Protein AF-M3C1Y4-F1 (afdb_monomer)

Organism: Streptomyces mobaraensis (strain ATCC 29032 / DSM 40847 / JCM 4168 / NBRC 13819 / NCIMB 11159 / IPCR 16-22) (NCBI:txid1223523)

Secondary structure (DSSP, 8-state):
--EEEEEEPPGGGHHHHHHHHHHHHHH-HHHHTS-HHHHHT--HHHHHHHHHHS--EEEEEE-TT---

Foldseek 3Di:
DKDKDKDWDALVCLVVVLVVVLVCQVVCVPVVVHHSVVSVPDDSVVSSVVSVVDGDMDIDIHDPDPDD

pLDDT: mean 92.15, std 12.1, range [45.38, 98.31]

Sequence (68 aa):
MPQTTVRPLHPDEWRLYRSVRLAALADAPEAFGSTWAAEHAFTERKWRERLARRNTFLAERDDAGSRR

Structure (mmCIF, N/CA/C/O backbone):
data_AF-M3C1Y4-F1
#
_entry.id   AF-M3C1Y4-F1
#
loop_
_atom_site.group_PDB
_atom_site.id
_atom_site.type_symbol
_atom_site.label_atom_id
_atom_site.label_alt_id
_atom_site.label_comp_id
_atom_site.label_asy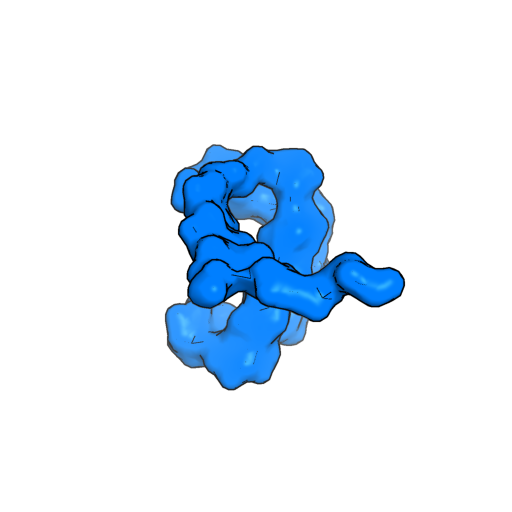m_id
_atom_site.label_entity_id
_atom_site.label_seq_id
_atom_site.pdbx_PDB_ins_code
_atom_site.Cartn_x
_atom_site.Cartn_y
_atom_site.Cartn_z
_atom_site.occupancy
_atom_site.B_iso_or_equiv
_atom_site.auth_seq_id
_atom_site.auth_comp_id
_atom_site.auth_asym_id
_atom_site.auth_atom_id
_atom_site.pdbx_PDB_model_num
ATOM 1 N N . MET A 1 1 ? -13.586 -1.792 24.622 1.00 62.78 1 MET A N 1
ATOM 2 C CA . MET A 1 1 ? -13.868 -1.003 23.403 1.00 62.78 1 MET A CA 1
ATOM 3 C C . MET A 1 1 ? -12.617 -1.058 22.546 1.00 62.78 1 MET A C 1
ATOM 5 O O . MET A 1 1 ? -11.570 -0.738 23.099 1.00 62.78 1 MET A O 1
ATOM 9 N N . PRO A 1 2 ? -12.675 -1.531 21.289 1.00 81.75 2 PRO A N 1
ATOM 10 C CA . PRO A 1 2 ? -11.505 -1.516 20.417 1.00 81.75 2 PRO A CA 1
ATOM 11 C C . PRO A 1 2 ? -11.088 -0.067 20.153 1.00 81.75 2 PRO A C 1
ATOM 13 O O . PRO A 1 2 ? -11.939 0.782 19.875 1.00 81.75 2 PRO A O 1
ATOM 16 N N . GLN A 1 3 ? -9.796 0.223 20.273 1.00 89.44 3 GLN A N 1
ATOM 17 C CA . GLN A 1 3 ? -9.266 1.555 20.001 1.00 89.44 3 GLN A CA 1
ATOM 18 C C . GLN A 1 3 ? -8.805 1.604 18.549 1.00 89.44 3 GLN A C 1
ATOM 20 O O . GLN A 1 3 ? -8.108 0.709 18.091 1.00 89.44 3 GLN A O 1
ATOM 25 N N . THR A 1 4 ? -9.223 2.626 17.801 1.00 94.44 4 THR A N 1
ATOM 26 C CA . THR A 1 4 ? -8.723 2.854 16.438 1.00 94.44 4 THR A CA 1
ATOM 27 C C . THR A 1 4 ? -7.774 4.040 16.460 1.00 94.44 4 THR A C 1
ATOM 29 O O . THR A 1 4 ? -8.151 5.119 16.917 1.00 94.44 4 THR A O 1
ATOM 32 N N . THR A 1 5 ? -6.553 3.841 15.978 1.00 95.31 5 THR A N 1
ATOM 33 C CA . THR A 1 5 ? -5.557 4.897 15.792 1.00 95.31 5 THR A CA 1
ATOM 34 C C . THR A 1 5 ? -5.357 5.140 14.301 1.00 95.31 5 THR A C 1
ATOM 36 O O . THR A 1 5 ? -5.503 4.230 13.488 1.00 95.31 5 THR A O 1
ATOM 39 N N . VAL A 1 6 ? -5.077 6.387 13.921 1.00 95.94 6 VAL A N 1
ATOM 40 C CA . VAL A 1 6 ? -4.811 6.765 12.527 1.00 95.94 6 VAL A CA 1
ATOM 41 C C . VAL A 1 6 ? -3.496 7.522 12.477 1.00 95.94 6 VAL A C 1
ATOM 43 O O . VAL A 1 6 ? -3.309 8.482 13.224 1.00 95.94 6 VAL A O 1
ATOM 46 N N . ARG A 1 7 ?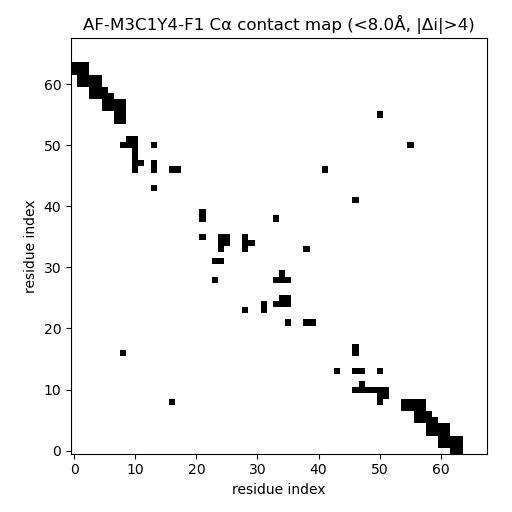 -2.591 7.108 11.590 1.00 96.19 7 ARG A N 1
ATOM 47 C CA . ARG A 1 7 ? -1.273 7.736 11.427 1.00 96.19 7 ARG A CA 1
ATOM 48 C C . ARG A 1 7 ? -0.856 7.814 9.957 1.00 96.19 7 ARG A C 1
ATOM 50 O O . ARG A 1 7 ? -1.288 6.974 9.164 1.00 96.19 7 ARG A O 1
ATOM 57 N N . PRO A 1 8 ? -0.032 8.801 9.563 1.00 97.00 8 PRO A N 1
ATOM 58 C CA . PRO A 1 8 ? 0.558 8.820 8.229 1.00 97.00 8 PRO A CA 1
ATOM 59 C C . PRO A 1 8 ? 1.524 7.639 8.049 1.00 97.00 8 PRO A C 1
ATOM 61 O O . PRO A 1 8 ? 2.169 7.207 9.006 1.00 97.00 8 PRO A O 1
ATOM 64 N N . LEU A 1 9 ? 1.632 7.140 6.817 1.00 97.25 9 LEU A N 1
ATOM 65 C CA . LEU A 1 9 ? 2.618 6.134 6.422 1.00 97.25 9 LEU A CA 1
ATOM 66 C C . LEU A 1 9 ? 3.851 6.785 5.799 1.00 97.25 9 LEU A C 1
ATOM 68 O O . LEU A 1 9 ? 3.735 7.625 4.903 1.00 97.25 9 LEU A O 1
ATOM 72 N N . HIS A 1 10 ? 5.033 6.336 6.221 1.00 96.75 10 HIS A N 1
ATOM 73 C CA . HIS A 1 10 ? 6.300 6.713 5.598 1.00 96.75 10 HIS A CA 1
ATOM 74 C C . HIS A 1 10 ? 6.608 5.810 4.386 1.00 96.75 10 HIS A C 1
ATOM 76 O O . HIS A 1 10 ? 6.251 4.631 4.407 1.00 96.75 10 HIS A O 1
ATOM 82 N N . PRO A 1 11 ? 7.324 6.282 3.343 1.00 97.50 11 PRO A N 1
ATOM 83 C CA . PRO A 1 11 ? 7.749 5.433 2.226 1.00 97.50 11 PRO A CA 1
ATOM 84 C C . PRO A 1 11 ? 8.503 4.157 2.625 1.00 97.50 11 PRO A C 1
ATOM 86 O O . PRO 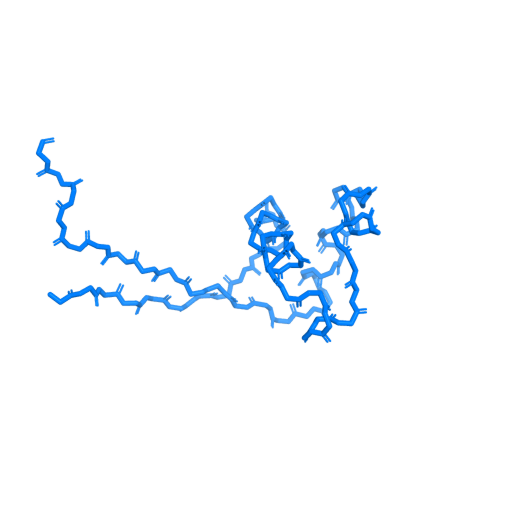A 1 11 ? 8.434 3.164 1.906 1.00 97.50 11 PRO A O 1
ATOM 89 N N . ASP A 1 12 ? 9.193 4.140 3.765 1.00 97.56 12 ASP A N 1
ATOM 90 C CA . ASP A 1 12 ? 9.856 2.929 4.276 1.00 97.56 12 ASP A CA 1
ATOM 91 C C . ASP A 1 12 ? 8.875 1.839 4.729 1.00 97.56 12 ASP A C 1
ATOM 93 O O . ASP A 1 12 ? 9.210 0.656 4.714 1.00 97.56 12 ASP A O 1
ATOM 97 N N . GLU A 1 13 ? 7.630 2.206 5.027 1.00 97.56 13 GLU A N 1
ATOM 98 C CA . GLU A 1 13 ? 6.547 1.299 5.418 1.00 97.56 13 GLU A CA 1
ATOM 99 C C . GLU A 1 13 ? 5.791 0.726 4.205 1.00 97.56 13 GLU A C 1
ATOM 101 O O . GLU A 1 13 ? 4.665 0.233 4.314 1.00 97.56 13 GLU A O 1
ATOM 106 N N . TRP A 1 14 ? 6.413 0.747 3.022 1.00 97.38 14 TRP A N 1
ATOM 107 C CA . TRP A 1 14 ? 5.813 0.296 1.764 1.00 97.38 14 TRP A CA 1
ATOM 108 C C . TRP A 1 14 ? 5.260 -1.131 1.812 1.00 97.38 14 TRP A C 1
ATOM 110 O O . TRP A 1 14 ? 4.308 -1.437 1.096 1.00 97.38 14 TRP A O 1
ATOM 120 N N . ARG A 1 15 ? 5.832 -2.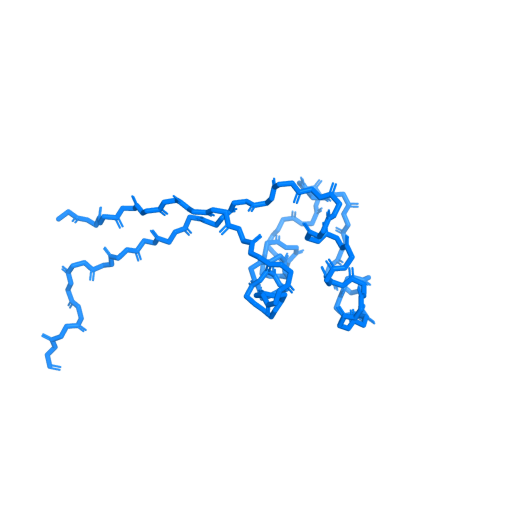010 2.646 1.00 98.06 15 ARG A N 1
ATOM 121 C CA . ARG A 1 15 ? 5.358 -3.393 2.808 1.00 98.06 15 ARG A CA 1
ATOM 122 C C . ARG A 1 15 ? 3.974 -3.447 3.448 1.00 98.06 15 ARG A C 1
ATOM 124 O O . ARG A 1 15 ? 3.135 -4.208 2.975 1.00 98.06 15 ARG A O 1
ATOM 131 N N . LEU A 1 16 ? 3.741 -2.619 4.467 1.00 97.19 16 LEU A N 1
ATOM 132 C CA . LEU A 1 16 ? 2.454 -2.508 5.154 1.00 97.19 16 LEU A CA 1
ATOM 133 C C . LEU A 1 16 ? 1.411 -1.856 4.245 1.00 97.19 16 LEU A C 1
ATOM 135 O O . LEU A 1 16 ? 0.293 -2.343 4.115 1.00 97.19 16 LEU A O 1
ATOM 139 N N . TYR A 1 17 ? 1.806 -0.809 3.518 1.00 97.38 17 TYR A N 1
ATOM 140 C CA . TYR A 1 17 ? 0.939 -0.228 2.496 1.00 97.38 17 TYR A CA 1
ATOM 141 C C . TYR A 1 17 ? 0.553 -1.251 1.416 1.00 97.38 17 TYR A C 1
ATOM 143 O O . TYR A 1 17 ? -0.623 -1.373 1.079 1.00 97.38 17 TYR A O 1
ATOM 151 N N . ARG A 1 18 ? 1.525 -2.019 0.898 1.00 97.75 18 ARG A N 1
ATOM 152 C CA . ARG A 1 18 ? 1.295 -3.061 -0.112 1.00 97.75 18 ARG A CA 1
ATOM 153 C C . ARG A 1 18 ? 0.322 -4.122 0.392 1.00 97.75 18 ARG A C 1
ATOM 155 O O . ARG A 1 18 ? -0.585 -4.478 -0.352 1.00 97.75 18 ARG A O 1
ATOM 162 N N . SER A 1 19 ? 0.501 -4.643 1.607 1.00 98.00 19 SER A N 1
ATOM 163 C CA . SER A 1 19 ? -0.373 -5.700 2.131 1.00 98.00 19 SER A CA 1
ATOM 164 C C . SER A 1 19 ? -1.820 -5.224 2.250 1.00 98.00 19 SER A C 1
ATOM 166 O O . SER A 1 19 ? -2.714 -5.876 1.714 1.00 98.00 19 SER A O 1
ATOM 168 N N . VAL A 1 20 ? -2.039 -4.051 2.850 1.00 96.94 20 VAL A N 1
ATOM 169 C CA . VAL A 1 20 ? -3.374 -3.454 3.004 1.00 96.94 20 VAL A CA 1
ATOM 170 C C . VAL A 1 20 ? -3.999 -3.151 1.644 1.00 96.94 20 VAL A C 1
ATOM 172 O O . VAL A 1 20 ? -5.141 -3.522 1.391 1.00 96.94 20 VAL A O 1
ATOM 175 N N . ARG A 1 21 ? -3.245 -2.526 0.731 1.00 97.00 21 ARG A N 1
ATOM 176 C CA . ARG A 1 21 ? -3.729 -2.168 -0.608 1.00 97.00 21 ARG A CA 1
ATOM 177 C C . ARG A 1 21 ? -4.129 -3.393 -1.424 1.00 97.00 21 ARG A C 1
ATOM 179 O O . ARG A 1 21 ? -5.159 -3.360 -2.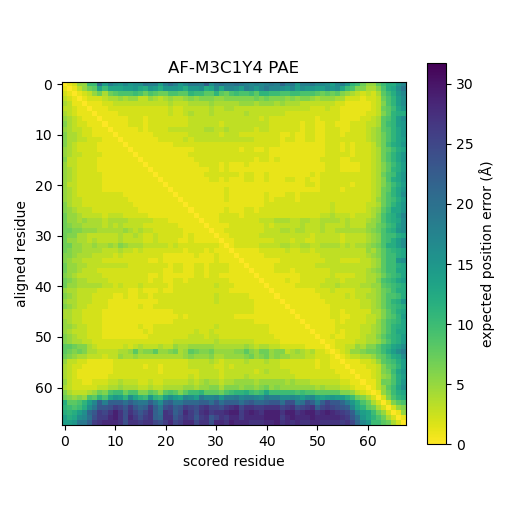090 1.00 97.00 21 ARG A O 1
ATOM 186 N N . LEU A 1 22 ? -3.330 -4.457 -1.383 1.00 98.06 22 LEU A N 1
ATOM 187 C CA . LEU A 1 22 ? -3.639 -5.692 -2.097 1.00 98.06 22 LEU A CA 1
ATOM 188 C C . LEU A 1 22 ? -4.833 -6.421 -1.478 1.00 98.06 22 LEU A C 1
ATOM 190 O O . LEU A 1 22 ? -5.660 -6.918 -2.232 1.00 98.06 22 LEU A O 1
ATOM 194 N N . ALA A 1 23 ? -4.974 -6.437 -0.149 1.00 97.88 23 ALA A N 1
ATOM 195 C CA . ALA A 1 23 ? -6.174 -6.974 0.493 1.00 97.88 23 ALA A CA 1
ATOM 196 C C . ALA A 1 23 ? -7.435 -6.218 0.037 1.00 97.88 23 ALA A C 1
ATOM 198 O O . ALA A 1 23 ? -8.401 -6.840 -0.389 1.00 97.88 23 ALA A O 1
ATOM 199 N N . ALA A 1 24 ? -7.381 -4.883 0.010 1.00 96.88 24 ALA A N 1
ATOM 200 C CA . ALA A 1 24 ? -8.484 -4.047 -0.465 1.00 96.88 24 ALA A CA 1
ATOM 201 C C . ALA A 1 24 ? -8.837 -4.307 -1.943 1.00 96.88 24 ALA A C 1
ATOM 203 O O . ALA A 1 24 ? -10.004 -4.353 -2.311 1.00 96.88 24 ALA A O 1
ATOM 204 N N . LEU A 1 25 ? -7.828 -4.497 -2.799 1.00 97.81 25 LEU A N 1
ATOM 205 C CA . LEU A 1 25 ? -8.028 -4.801 -4.221 1.00 97.81 25 LEU A CA 1
ATOM 206 C C . LEU A 1 25 ? -8.539 -6.217 -4.487 1.00 97.81 25 LEU A C 1
ATOM 208 O O . LEU A 1 25 ? -9.104 -6.453 -5.551 1.00 97.81 25 LEU A O 1
ATOM 212 N N . ALA A 1 26 ? -8.278 -7.160 -3.583 1.00 97.56 26 ALA A N 1
ATOM 213 C CA . ALA A 1 26 ? -8.844 -8.500 -3.661 1.00 97.56 26 ALA A CA 1
ATOM 214 C C . ALA A 1 26 ? -10.323 -8.510 -3.246 1.00 97.56 26 ALA A C 1
ATOM 216 O O . ALA A 1 26 ? -11.088 -9.297 -3.791 1.00 97.56 26 ALA A O 1
ATOM 217 N N . ASP A 1 27 ? -10.701 -7.634 -2.313 1.00 97.94 27 ASP A N 1
ATOM 218 C CA . ASP A 1 27 ? -12.066 -7.501 -1.799 1.00 97.94 27 ASP A CA 1
ATOM 219 C C . ASP A 1 27 ? -12.981 -6.702 -2.746 1.00 97.94 27 ASP A C 1
ATOM 221 O O . ASP A 1 27 ? -14.037 -7.189 -3.136 1.00 97.94 27 ASP A O 1
ATOM 225 N N . ALA A 1 28 ? -12.555 -5.504 -3.167 1.00 96.88 28 ALA A N 1
ATOM 226 C CA . ALA A 1 28 ? -13.379 -4.575 -3.950 1.00 96.88 28 ALA A CA 1
ATOM 227 C C . ALA A 1 28 ? -12.553 -3.791 -4.997 1.00 96.88 28 ALA A C 1
ATOM 229 O O . ALA A 1 28 ? -12.329 -2.583 -4.848 1.00 96.88 28 ALA A O 1
ATOM 230 N N . PRO A 1 29 ? -12.042 -4.441 -6.060 1.00 95.12 29 PRO A N 1
ATOM 231 C CA . PRO A 1 29 ? -11.173 -3.802 -7.056 1.00 95.12 29 PRO A CA 1
ATOM 232 C C . PRO A 1 29 ? -11.790 -2.553 -7.716 1.00 95.12 29 PRO A C 1
ATOM 234 O O . PRO A 1 29 ? -11.096 -1.557 -7.956 1.00 95.12 29 PRO A O 1
ATOM 237 N N . GLU A 1 30 ? -13.100 -2.564 -7.959 1.00 95.69 30 GLU A N 1
ATOM 238 C CA . GLU A 1 30 ? -13.864 -1.471 -8.563 1.00 95.69 30 GLU A CA 1
ATOM 239 C C . GLU A 1 30 ? -13.855 -0.185 -7.726 1.00 95.69 30 GLU A C 1
ATOM 241 O O . GLU A 1 30 ? -13.821 0.907 -8.292 1.00 95.69 30 GLU A O 1
ATOM 246 N N . ALA A 1 31 ? -13.780 -0.289 -6.394 1.00 95.81 31 ALA A N 1
ATOM 247 C CA . ALA A 1 31 ? -13.705 0.868 -5.498 1.00 95.81 31 ALA A CA 1
ATOM 248 C C . ALA A 1 31 ? -12.350 1.593 -5.578 1.00 95.81 31 ALA A C 1
ATOM 250 O O . ALA A 1 31 ? -12.211 2.745 -5.160 1.00 95.81 31 ALA A O 1
ATOM 251 N N . PHE A 1 32 ? -11.330 0.923 -6.117 1.00 92.81 32 PHE A N 1
ATOM 252 C CA . PHE A 1 32 ? -9.947 1.386 -6.101 1.00 92.81 32 PHE A CA 1
ATOM 253 C C . PHE A 1 32 ? -9.366 1.675 -7.487 1.00 92.81 32 PHE A C 1
ATOM 255 O O . PHE A 1 32 ? -8.206 2.105 -7.563 1.00 92.81 32 PHE A O 1
ATOM 262 N N . GLY A 1 33 ? -10.142 1.445 -8.553 1.00 93.50 33 GLY A N 1
ATOM 263 C CA . GLY A 1 33 ? -9.755 1.726 -9.937 1.00 93.50 33 GLY A CA 1
ATOM 264 C C . GLY A 1 33 ? -8.542 0.923 -10.414 1.00 93.50 33 GLY A C 1
ATOM 265 O O . GLY A 1 33 ? -7.776 1.395 -11.254 1.00 93.50 33 GLY A O 1
ATOM 266 N N . SER A 1 34 ? -8.307 -0.256 -9.835 1.00 96.12 34 SER A N 1
ATOM 267 C CA . SER A 1 34 ? -7.214 -1.152 -10.216 1.00 96.12 34 SER A CA 1
ATOM 268 C C . SER A 1 34 ? -7.563 -2.599 -9.872 1.00 96.12 34 SER A C 1
ATOM 270 O O . SER A 1 34 ? -8.646 -2.877 -9.371 1.00 96.12 34 SER A O 1
ATOM 272 N N . THR A 1 35 ? -6.648 -3.531 -10.126 1.00 97.38 35 THR A N 1
ATOM 273 C CA . THR A 1 35 ? -6.826 -4.948 -9.791 1.00 97.38 35 THR A CA 1
ATOM 274 C C . THR A 1 35 ? -5.650 -5.461 -8.979 1.00 97.38 35 THR A C 1
ATOM 276 O O . THR A 1 35 ? -4.523 -4.971 -9.107 1.00 97.38 35 THR A O 1
ATOM 279 N N . TRP A 1 36 ? -5.893 -6.497 -8.172 1.00 97.44 36 TRP A N 1
ATOM 280 C CA . TRP A 1 36 ? -4.826 -7.188 -7.452 1.00 97.44 36 TRP A CA 1
ATOM 281 C C . TRP A 1 36 ? -3.720 -7.657 -8.403 1.00 97.44 36 TRP A C 1
ATOM 283 O O . TRP A 1 36 ? -2.549 -7.407 -8.141 1.00 97.44 36 TRP A O 1
ATOM 293 N N . ALA A 1 37 ? -4.079 -8.269 -9.539 1.00 97.06 37 ALA A N 1
ATOM 294 C CA . ALA A 1 37 ? -3.113 -8.804 -10.501 1.00 97.06 37 ALA A CA 1
ATOM 295 C C . ALA A 1 37 ? -2.192 -7.718 -11.078 1.00 97.06 37 ALA A C 1
ATOM 297 O O . ALA A 1 37 ? -0.987 -7.936 -11.201 1.00 97.06 37 ALA A O 1
ATOM 298 N N . ALA A 1 38 ? -2.740 -6.536 -11.376 1.00 97.38 38 ALA A N 1
ATOM 299 C CA . ALA A 1 38 ? -1.953 -5.411 -11.866 1.00 97.38 38 ALA A CA 1
ATOM 300 C C . ALA A 1 38 ? -0.990 -4.873 -10.797 1.00 97.38 38 ALA A C 1
ATOM 302 O O . ALA A 1 38 ? 0.182 -4.634 -11.088 1.00 97.38 38 ALA A O 1
ATOM 303 N N . GLU A 1 39 ? -1.464 -4.681 -9.561 1.00 98.00 39 GLU A N 1
ATOM 304 C CA . GLU A 1 39 ? -0.646 -4.055 -8.517 1.00 98.00 39 GLU A CA 1
ATOM 305 C C . GLU A 1 39 ? 0.304 -5.035 -7.809 1.00 98.00 39 GLU A C 1
ATOM 307 O O . GLU A 1 39 ? 1.370 -4.630 -7.346 1.00 98.00 39 GLU A O 1
ATOM 312 N N . HIS A 1 40 ? -0.018 -6.330 -7.751 1.00 97.25 40 HIS A N 1
ATOM 313 C CA . HIS A 1 40 ? 0.812 -7.346 -7.097 1.00 97.25 40 HIS A CA 1
ATOM 314 C C . HIS A 1 40 ? 2.219 -7.434 -7.706 1.00 97.25 40 HIS A C 1
ATOM 316 O O . HIS A 1 40 ? 3.188 -7.655 -6.971 1.00 97.25 40 HIS A O 1
ATOM 322 N N . ALA A 1 41 ? 2.322 -7.205 -9.020 1.00 97.50 41 ALA A N 1
ATOM 323 C CA . ALA A 1 41 ? 3.561 -7.216 -9.795 1.00 97.50 41 ALA A CA 1
ATOM 324 C C . ALA A 1 41 ? 4.421 -5.946 -9.630 1.00 97.50 41 ALA A C 1
ATOM 326 O O . ALA A 1 41 ? 5.521 -5.866 -10.179 1.00 97.50 41 ALA A O 1
ATOM 327 N N . PHE A 1 42 ? 3.952 -4.932 -8.896 1.00 98.19 42 PHE A N 1
ATOM 328 C CA . PHE A 1 42 ? 4.740 -3.723 -8.677 1.00 98.19 42 PHE A CA 1
ATOM 329 C C . PHE A 1 42 ? 5.984 -3.979 -7.832 1.00 98.19 42 PHE A C 1
ATOM 331 O O . PHE A 1 42 ? 5.953 -4.662 -6.807 1.00 98.19 42 PHE A O 1
ATOM 338 N N . THR A 1 43 ? 7.073 -3.334 -8.244 1.00 98.31 43 THR A N 1
ATOM 339 C CA . THR A 1 43 ? 8.350 -3.345 -7.533 1.00 98.31 43 THR A CA 1
ATOM 340 C C . THR A 1 43 ? 8.285 -2.523 -6.248 1.00 98.31 43 THR A C 1
ATOM 342 O O . THR A 1 43 ? 7.480 -1.599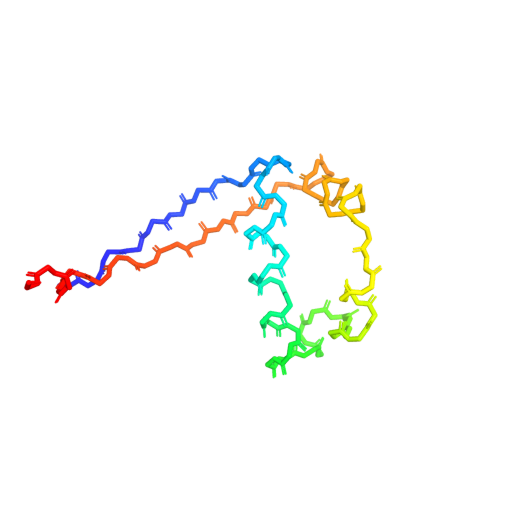 -6.119 1.00 98.31 43 THR A O 1
ATOM 345 N N . GLU A 1 44 ? 9.197 -2.799 -5.313 1.00 97.88 44 GLU A N 1
ATOM 346 C CA . GLU A 1 44 ? 9.387 -1.996 -4.095 1.00 97.88 44 GLU A CA 1
ATOM 347 C C . GLU A 1 44 ? 9.488 -0.494 -4.401 1.00 97.88 44 GLU A C 1
ATOM 349 O O . GLU A 1 44 ? 8.785 0.314 -3.795 1.00 97.88 44 GLU A O 1
ATOM 354 N N . ARG A 1 45 ? 10.301 -0.118 -5.398 1.00 98.19 45 ARG A N 1
ATOM 355 C CA . ARG A 1 45 ? 10.459 1.281 -5.818 1.00 98.19 45 ARG A CA 1
ATOM 356 C C . ARG A 1 45 ? 9.114 1.927 -6.158 1.00 98.19 45 ARG A C 1
ATOM 358 O O . ARG A 1 45 ? 8.859 3.050 -5.738 1.00 98.19 45 ARG A O 1
ATOM 365 N N . LYS A 1 46 ? 8.234 1.217 -6.870 1.00 97.94 46 LYS A N 1
ATOM 366 C CA . LYS A 1 46 ? 6.911 1.735 -7.241 1.00 97.94 46 LYS A CA 1
ATOM 367 C C . LYS A 1 46 ? 6.022 1.970 -6.016 1.00 97.94 46 LYS A C 1
ATOM 369 O O . LYS A 1 46 ? 5.295 2.962 -5.980 1.00 97.94 46 LYS A O 1
ATOM 374 N N . TRP A 1 47 ? 6.086 1.089 -5.019 1.00 97.75 47 TRP A N 1
ATOM 375 C CA . TRP A 1 47 ? 5.350 1.252 -3.763 1.00 97.75 47 TRP A CA 1
ATOM 376 C C . TRP A 1 47 ? 5.849 2.452 -2.957 1.00 97.75 47 TRP A C 1
ATOM 378 O O . TRP A 1 47 ? 5.040 3.274 -2.525 1.00 97.75 47 TRP A O 1
ATOM 388 N N . ARG A 1 48 ? 7.171 2.604 -2.837 1.00 98.12 48 ARG A N 1
ATOM 389 C CA . ARG A 1 48 ? 7.804 3.757 -2.180 1.00 98.12 48 ARG A CA 1
ATOM 390 C C . ARG A 1 48 ? 7.457 5.072 -2.876 1.00 98.12 48 ARG A C 1
ATOM 392 O O . ARG A 1 48 ? 7.050 6.022 -2.217 1.00 98.12 48 ARG A O 1
ATOM 399 N N . GLU A 1 49 ? 7.542 5.119 -4.207 1.00 97.69 49 GLU A N 1
ATOM 400 C CA . GLU A 1 49 ? 7.166 6.297 -5.004 1.00 97.69 49 GLU A CA 1
ATOM 401 C C . GLU A 1 49 ? 5.702 6.699 -4.800 1.00 97.69 49 GLU A C 1
ATOM 403 O O . GLU A 1 49 ? 5.389 7.887 -4.751 1.00 97.69 49 GLU A O 1
ATOM 408 N N . ARG A 1 50 ? 4.789 5.728 -4.687 1.00 95.50 50 ARG A N 1
ATOM 409 C CA . ARG A 1 50 ? 3.370 6.005 -4.428 1.00 95.50 50 ARG A CA 1
ATOM 410 C C . ARG A 1 50 ? 3.165 6.673 -3.069 1.00 95.50 50 ARG A C 1
ATOM 412 O O . ARG A 1 50 ? 2.454 7.674 -3.016 1.00 95.50 50 ARG A O 1
ATOM 419 N N . LEU A 1 51 ? 3.816 6.164 -2.022 1.00 96.50 51 LEU A N 1
ATOM 420 C CA . LEU A 1 51 ? 3.778 6.761 -0.682 1.00 96.50 51 LEU A CA 1
ATOM 421 C C . LEU A 1 51 ? 4.456 8.136 -0.637 1.00 96.50 51 LEU A C 1
ATOM 423 O O . LEU A 1 51 ? 3.953 9.041 0.011 1.00 96.50 51 LEU A O 1
ATOM 427 N N . ALA A 1 52 ? 5.550 8.336 -1.373 1.00 96.44 52 ALA A N 1
ATOM 428 C CA . ALA A 1 52 ? 6.240 9.626 -1.413 1.00 96.44 52 ALA A CA 1
ATOM 429 C C . ALA A 1 52 ? 5.431 10.726 -2.1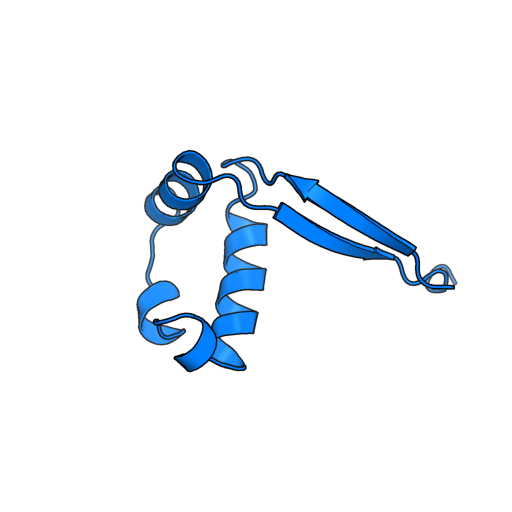27 1.00 96.44 52 ALA A C 1
ATOM 431 O O . ALA A 1 52 ? 5.614 11.909 -1.858 1.00 96.44 52 ALA A O 1
ATOM 432 N N . ARG A 1 53 ? 4.542 10.353 -3.059 1.00 95.88 53 ARG A N 1
ATOM 433 C CA . ARG A 1 53 ? 3.740 11.307 -3.845 1.00 95.88 53 ARG A CA 1
ATOM 434 C C . ARG A 1 53 ? 2.432 11.723 -3.176 1.00 95.88 53 ARG A C 1
ATOM 436 O O . ARG A 1 53 ? 1.805 12.667 -3.651 1.00 95.88 53 ARG A O 1
ATOM 443 N N . ARG A 1 54 ? 1.959 10.989 -2.165 1.00 90.25 54 ARG A N 1
ATOM 444 C CA . ARG A 1 54 ? 0.639 11.201 -1.554 1.00 90.25 54 ARG A CA 1
ATOM 445 C C . ARG A 1 54 ? 0.690 10.952 -0.057 1.00 90.25 54 ARG A C 1
ATOM 447 O O . ARG A 1 54 ? 1.147 9.896 0.369 1.00 90.25 54 ARG A O 1
ATOM 454 N N . ASN A 1 55 ? 0.082 11.849 0.713 1.00 92.69 55 ASN A N 1
ATOM 455 C CA . ASN A 1 55 ? -0.155 11.616 2.135 1.00 92.69 55 ASN A CA 1
ATOM 456 C C . ASN A 1 55 ? -1.147 10.462 2.294 1.00 92.69 55 ASN A C 1
ATOM 458 O O . ASN A 1 55 ? -2.347 10.618 2.076 1.00 92.69 55 ASN A O 1
ATOM 462 N N . THR A 1 56 ? -0.614 9.290 2.622 1.00 95.69 56 THR A N 1
ATOM 463 C CA . THR A 1 56 ? -1.385 8.070 2.850 1.00 95.69 56 THR A CA 1
ATOM 464 C C . THR A 1 56 ? -1.454 7.827 4.345 1.00 95.69 56 THR A C 1
ATOM 466 O O . THR A 1 56 ? -0.435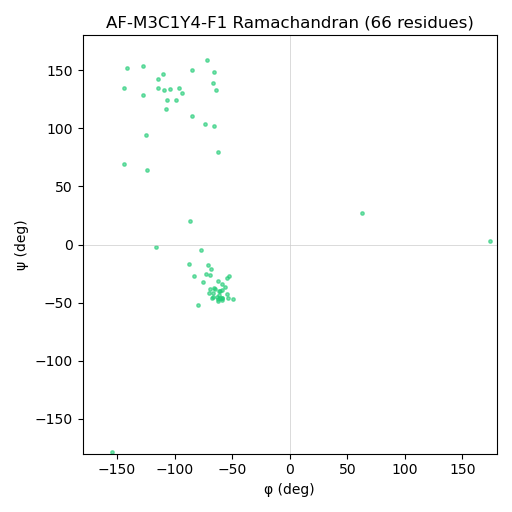 7.910 5.028 1.00 95.69 56 THR A O 1
ATOM 469 N N . PHE A 1 57 ? -2.645 7.522 4.848 1.00 96.19 57 PHE A N 1
ATOM 470 C CA . PHE A 1 57 ? -2.878 7.247 6.260 1.00 96.19 57 PHE A CA 1
ATOM 471 C C . PHE A 1 57 ? -3.295 5.793 6.438 1.00 96.19 57 PHE A C 1
ATOM 473 O O . PHE A 1 57 ? -4.027 5.249 5.609 1.00 96.19 57 PHE A O 1
ATOM 480 N N . LEU A 1 58 ? -2.830 5.183 7.523 1.00 95.94 58 LEU A N 1
ATOM 481 C CA . LEU A 1 58 ? -3.251 3.863 7.959 1.00 95.94 58 LEU A CA 1
ATOM 482 C C . LEU A 1 58 ? -4.096 4.004 9.219 1.00 95.94 58 LEU A C 1
ATOM 484 O O . LEU A 1 58 ? -3.705 4.715 10.145 1.00 95.94 58 LEU A O 1
ATOM 488 N N . ALA A 1 59 ? -5.235 3.316 9.233 1.00 95.38 59 ALA A N 1
ATOM 489 C CA . ALA A 1 59 ? -6.017 3.095 10.436 1.00 95.38 59 ALA A CA 1
ATOM 490 C C . ALA A 1 59 ? -5.693 1.703 10.988 1.00 95.38 59 ALA A C 1
ATOM 492 O O . ALA A 1 59 ? -5.833 0.709 10.275 1.00 95.38 59 ALA A O 1
ATOM 493 N N . GLU A 1 60 ? -5.276 1.640 12.246 1.00 93.00 60 GLU A N 1
ATOM 494 C CA . GLU A 1 60 ? -4.999 0.400 12.969 1.00 93.00 60 GLU A CA 1
ATOM 495 C C . GLU A 1 60 ? -6.019 0.275 14.100 1.00 93.00 60 GLU A C 1
ATOM 497 O O . GLU A 1 60 ? -6.322 1.251 14.792 1.00 93.00 60 GLU A O 1
ATOM 502 N N . ARG A 1 61 ? -6.601 -0.916 14.257 1.00 92.94 61 ARG A N 1
ATOM 503 C CA . ARG A 1 61 ? -7.528 -1.215 15.347 1.00 92.94 61 ARG A CA 1
ATOM 504 C C . ARG A 1 61 ? -6.830 -2.134 16.335 1.00 92.94 61 ARG A C 1
ATOM 506 O O . ARG A 1 61 ? -6.525 -3.273 15.999 1.00 92.94 61 ARG A O 1
ATOM 513 N N . ASP A 1 62 ? -6.650 -1.643 17.551 1.00 86.19 62 ASP A N 1
ATOM 514 C CA . ASP A 1 62 ? -6.208 -2.448 18.674 1.00 86.19 62 ASP A CA 1
ATOM 515 C C . ASP A 1 62 ? -7.424 -3.131 19.294 1.00 86.19 62 ASP A C 1
ATOM 517 O O . ASP A 1 62 ? -8.288 -2.499 19.921 1.00 86.19 62 ASP A O 1
ATOM 521 N N . ASP A 1 63 ? -7.489 -4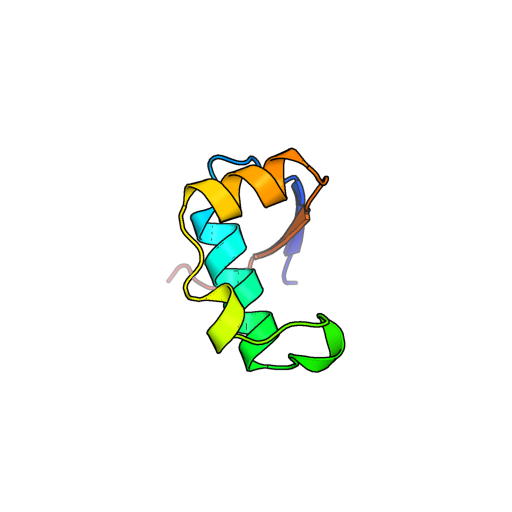.449 19.135 1.00 76.56 63 ASP A N 1
ATOM 522 C CA . ASP A 1 63 ? -8.397 -5.264 19.920 1.00 76.56 63 ASP A CA 1
ATOM 523 C C . ASP A 1 63 ? -7.829 -5.359 21.338 1.00 76.56 63 ASP A C 1
ATOM 525 O O . ASP A 1 63 ? -6.866 -6.079 21.615 1.00 76.56 63 ASP A O 1
ATOM 529 N N . ALA A 1 64 ? -8.426 -4.601 22.260 1.00 59.69 64 ALA A N 1
ATOM 530 C CA . ALA A 1 64 ? -8.186 -4.734 23.692 1.00 59.69 64 ALA A CA 1
ATOM 531 C C . ALA A 1 64 ? -8.637 -6.136 24.150 1.00 59.69 64 ALA A C 1
ATOM 533 O O . ALA A 1 64 ? -9.754 -6.300 24.638 1.00 59.69 64 ALA A O 1
ATOM 534 N N . GLY A 1 65 ? -7.814 -7.166 23.924 1.00 57.56 65 GLY A N 1
ATOM 535 C CA . GLY A 1 65 ? -8.234 -8.540 24.203 1.00 57.56 65 GLY A CA 1
ATOM 536 C C . GLY A 1 65 ? -7.329 -9.706 23.804 1.00 57.56 65 GLY A C 1
ATOM 537 O O . GLY A 1 65 ? -7.740 -10.833 24.055 1.00 57.56 65 GLY A O 1
ATOM 538 N N . SER A 1 66 ? -6.123 -9.515 23.252 1.00 53.31 66 SER A N 1
ATOM 539 C CA . SER A 1 66 ? -5.208 -10.650 23.008 1.00 53.31 66 SER A CA 1
ATOM 540 C C . SER A 1 66 ? -3.841 -10.475 23.669 1.00 53.31 66 SER A C 1
ATOM 542 O O . SER A 1 66 ? -2.801 -10.416 23.020 1.00 53.31 66 SER A O 1
ATOM 544 N N . ARG A 1 67 ? -3.853 -10.429 25.002 1.00 53.84 67 ARG A N 1
ATOM 545 C CA . ARG A 1 67 ? -2.771 -10.983 25.826 1.00 53.84 67 ARG A CA 1
ATOM 546 C C . ARG A 1 67 ? -3.407 -11.976 26.793 1.00 53.84 67 ARG A C 1
ATOM 548 O O . ARG A 1 67 ? -3.939 -11.577 27.826 1.00 53.84 67 ARG A O 1
ATOM 555 N N . ARG A 1 68 ? -3.410 -13.248 26.404 1.00 45.38 68 ARG A N 1
ATOM 556 C CA . ARG A 1 68 ? -3.372 -14.372 27.340 1.00 45.38 68 ARG A CA 1
ATOM 557 C C . ARG A 1 68 ? -1.999 -15.005 27.222 1.00 45.38 68 ARG A C 1
ATOM 559 O O . ARG A 1 68 ? -1.483 -15.006 26.082 1.00 45.38 68 ARG A O 1
#

Radius of gyration: 13.85 Å; Cα contacts (8 Å, |Δi|>4): 68; chains: 1; bounding box: 24×26×39 Å

Mean predicted aligned error: 4.91 Å

Nearest PDB structures (foldseek):
  3bj8-assembly2_C  TM=6.343E-01  e=5.262E+00  Mus musculus
  3bj8-assembly2_D  TM=6.634E-01  e=6.425E+00  Mus musculus
  2fxf-assembly1_A  TM=6.257E-01  e=6.867E+00  Homo sapiens

Solvent-accessible surface area (backbone atoms only — not comparable to full-atom values): 4158 Å² total; per-residue (Å²): 123,68,47,75,50,77,45,78,55,56,41,90,47,30,67,62,52,49,52,55,52,42,52,48,25,69,75,44,23,82,84,69,80,51,46,34,78,69,57,69,73,56,51,70,68,57,44,25,51,52,36,70,75,40,97,42,71,46,78,46,72,47,68,81,79,82,83,128